Protein AF-A0A3C0ZB29-F1 (afdb_monomer_lite)

pLDDT: mean 96.33, std 2.5, range [82.5, 98.31]

Secondary structure (DSSP, 8-state):
-EEEEE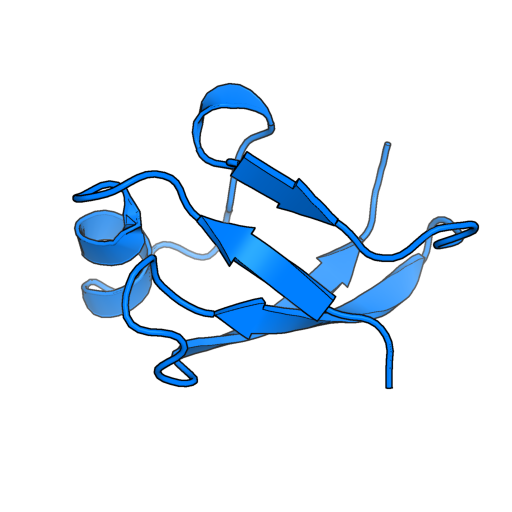PTT-SHHHHTT-----GGGEEEE-SSPPTT-EEEEE-TT--EEEEEE---

Radius of gyration: 10.12 Å; chains: 1; bounding box: 20×25×24 Å

Sequence (56 aa):
MKSVYLNKGKDKAAWQLHPWVFSGAIKSLSDKIEDGEVVGVYNAEREFIAYGLFHN

Structure (mmCIF, N/CA/C/O backbone):
data_AF-A0A3C0ZB29-F1
#
_entry.id   AF-A0A3C0ZB29-F1
#
loop_
_atom_site.group_PDB
_atom_site.id
_atom_site.type_symbol
_atom_site.label_atom_id
_atom_site.label_alt_id
_atom_site.label_comp_id
_atom_site.label_asym_id
_atom_site.label_entity_id
_atom_site.label_seq_id
_atom_site.pdbx_PDB_ins_code
_atom_site.Cartn_x
_atom_site.Cartn_y
_atom_site.Cartn_z
_atom_site.occupancy
_atom_site.B_iso_or_equiv
_atom_site.auth_seq_id
_atom_site.auth_comp_id
_atom_site.auth_asym_id
_atom_site.auth_atom_id
_atom_site.pdbx_PDB_model_num
ATOM 1 N N . MET A 1 1 ? -10.057 -3.776 -10.647 1.00 82.50 1 MET A N 1
ATOM 2 C CA . MET A 1 1 ? -8.710 -3.247 -10.351 1.00 82.50 1 MET A CA 1
ATOM 3 C C . MET A 1 1 ? -8.177 -3.977 -9.132 1.00 82.50 1 MET A C 1
ATOM 5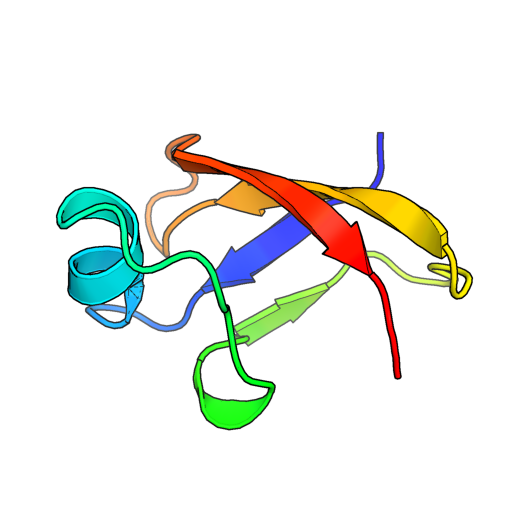 O O . MET A 1 1 ? -8.983 -4.261 -8.252 1.00 82.50 1 MET A O 1
ATOM 9 N N . LYS A 1 2 ? -6.892 -4.342 -9.086 1.00 96.50 2 LYS A N 1
ATOM 10 C CA . LYS A 1 2 ? -6.315 -5.032 -7.923 1.00 96.50 2 LYS A CA 1
ATOM 11 C C . LYS A 1 2 ? -6.215 -4.088 -6.728 1.00 96.50 2 LYS A C 1
ATOM 13 O O . LYS A 1 2 ? -6.162 -2.866 -6.886 1.00 96.50 2 LYS A O 1
ATOM 18 N N . SER A 1 3 ? -6.218 -4.653 -5.530 1.00 97.62 3 SER A N 1
ATOM 19 C CA . SER A 1 3 ? -6.262 -3.884 -4.288 1.00 97.62 3 SER A CA 1
ATOM 20 C C . SER A 1 3 ? -5.303 -4.420 -3.236 1.00 97.62 3 SER A C 1
ATOM 22 O O . SER A 1 3 ? -5.124 -5.633 -3.112 1.00 97.62 3 SER A O 1
ATOM 24 N N . VAL A 1 4 ? -4.746 -3.495 -2.459 1.00 97.75 4 VAL A N 1
ATOM 25 C CA . VAL A 1 4 ? -3.909 -3.711 -1.280 1.00 97.75 4 VAL A CA 1
ATOM 26 C C . VAL A 1 4 ? -4.635 -3.119 -0.075 1.00 97.75 4 VAL A C 1
ATOM 28 O O . VAL A 1 4 ? -5.079 -1.972 -0.112 1.00 97.75 4 VAL A O 1
ATOM 31 N N . TYR A 1 5 ? -4.751 -3.893 0.998 1.00 98.19 5 TYR A N 1
ATOM 32 C CA . TYR A 1 5 ? -5.374 -3.479 2.251 1.00 98.19 5 TYR A CA 1
ATOM 33 C C . TYR A 1 5 ? -4.313 -3.340 3.334 1.00 98.19 5 TYR A C 1
ATOM 35 O O . TYR A 1 5 ? -3.528 -4.262 3.558 1.00 98.19 5 TYR A O 1
ATOM 43 N N . LEU A 1 6 ? -4.302 -2.205 4.027 1.00 98.25 6 LEU A N 1
ATOM 44 C CA . LEU A 1 6 ? -3.348 -1.927 5.094 1.00 98.25 6 LEU A CA 1
ATOM 45 C C . LEU A 1 6 ? -3.800 -2.509 6.439 1.00 98.25 6 LEU A C 1
ATOM 47 O O . LEU A 1 6 ? -4.989 -2.648 6.737 1.00 98.25 6 LEU A O 1
ATOM 51 N N . ASN A 1 7 ? -2.825 -2.815 7.292 1.00 98.25 7 ASN A N 1
ATOM 52 C CA . ASN A 1 7 ? -3.049 -3.110 8.702 1.00 98.25 7 ASN A CA 1
ATOM 53 C C . ASN A 1 7 ? -3.657 -1.890 9.417 1.00 98.25 7 ASN A C 1
ATOM 55 O O . ASN A 1 7 ? -3.383 -0.739 9.068 1.00 98.25 7 ASN A O 1
ATOM 59 N N . LYS A 1 8 ? -4.464 -2.133 10.458 1.00 97.56 8 LYS A N 1
ATOM 60 C CA . LYS A 1 8 ? -5.110 -1.060 11.232 1.00 97.56 8 LYS A CA 1
ATOM 61 C C . LYS A 1 8 ? -4.057 -0.080 11.772 1.00 97.56 8 LYS A C 1
ATOM 63 O O . LYS A 1 8 ? -3.109 -0.497 12.434 1.00 97.56 8 LYS A O 1
ATOM 68 N N . GLY A 1 9 ? -4.229 1.212 11.489 1.00 95.38 9 GLY A N 1
ATOM 69 C CA . GLY A 1 9 ? -3.328 2.284 11.925 1.00 95.38 9 GLY A CA 1
ATOM 70 C C . GLY A 1 9 ? -2.048 2.454 11.095 1.00 95.38 9 GLY A C 1
ATOM 71 O O . GLY A 1 9 ? -1.244 3.329 11.421 1.00 95.38 9 GLY A O 1
ATOM 72 N N . LYS A 1 10 ? -1.836 1.650 10.041 1.00 97.00 10 LYS A N 1
ATOM 73 C CA . LYS A 1 10 ? -0.707 1.794 9.099 1.00 97.00 10 LYS A CA 1
ATOM 74 C C . LYS A 1 10 ? -1.014 2.705 7.904 1.00 97.00 10 LYS A C 1
ATOM 76 O O . LYS A 1 10 ? -0.145 2.941 7.076 1.00 97.00 10 LYS A O 1
ATOM 81 N N . ASP A 1 1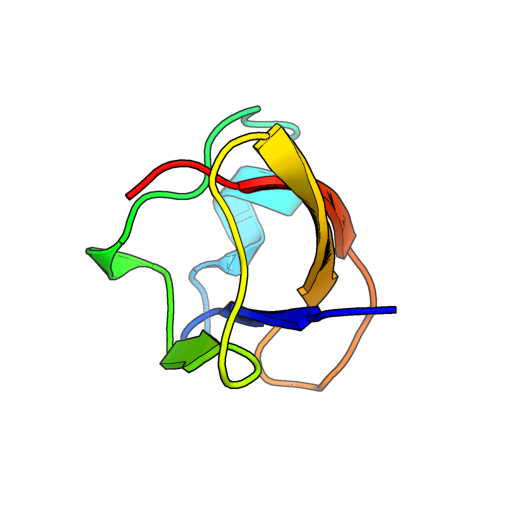1 ? -2.215 3.257 7.851 1.00 96.31 11 ASP A N 1
ATOM 82 C CA . ASP A 1 11 ? -2.691 4.243 6.882 1.00 96.31 11 ASP A CA 1
ATOM 83 C C . ASP A 1 11 ? -2.261 5.682 7.210 1.00 96.31 11 ASP A C 1
ATOM 85 O O . ASP A 1 11 ? -2.215 6.524 6.319 1.00 96.31 11 ASP A O 1
ATOM 89 N N . LYS A 1 12 ? -1.856 5.969 8.456 1.00 96.12 12 LYS A N 1
ATOM 90 C CA . LYS A 1 12 ? -1.410 7.313 8.880 1.00 96.12 12 LYS A CA 1
ATOM 91 C C . LYS A 1 12 ? -0.286 7.891 8.019 1.00 96.12 12 LYS A C 1
ATOM 93 O O . LYS A 1 12 ? -0.320 9.072 7.698 1.00 96.12 12 LYS A O 1
ATOM 98 N N . ALA A 1 13 ? 0.699 7.069 7.651 1.00 95.69 13 ALA A N 1
ATOM 99 C CA . ALA A 1 13 ? 1.808 7.510 6.807 1.00 95.69 13 ALA A CA 1
ATOM 100 C C . ALA A 1 13 ? 1.313 7.921 5.412 1.00 95.69 13 ALA A C 1
ATOM 102 O O . ALA A 1 13 ? 1.709 8.965 4.903 1.00 95.69 13 ALA A O 1
ATOM 103 N N . ALA A 1 14 ? 0.394 7.144 4.832 1.00 93.31 14 ALA A N 1
ATOM 104 C CA . ALA A 1 14 ? -0.196 7.452 3.536 1.00 93.31 14 ALA A CA 1
ATOM 105 C C . ALA A 1 14 ? -1.076 8.718 3.595 1.00 93.31 14 ALA A C 1
ATOM 107 O O . ALA A 1 14 ? -0.986 9.558 2.704 1.00 93.31 14 ALA A O 1
ATOM 108 N N . TRP A 1 15 ? -1.831 8.929 4.682 1.00 94.25 15 TRP A N 1
ATOM 109 C CA . TRP A 1 15 ? -2.568 10.182 4.917 1.00 94.25 15 TRP A CA 1
ATOM 110 C C . TRP A 1 15 ? -1.663 11.408 5.073 1.00 94.25 15 TRP A C 1
ATOM 112 O O . TRP A 1 15 ? -2.060 12.519 4.736 1.00 94.25 15 TRP A O 1
ATOM 122 N N . GLN A 1 16 ? -0.436 11.212 5.553 1.00 96.44 16 GLN A N 1
ATOM 123 C CA . GLN A 1 16 ? 0.602 12.245 5.620 1.00 96.44 16 GLN A CA 1
ATOM 124 C C . GLN A 1 16 ? 1.412 12.363 4.320 1.00 96.44 16 GLN A C 1
ATOM 126 O O . GLN A 1 16 ? 2.462 13.001 4.311 1.00 96.44 16 GLN A O 1
ATOM 131 N N . LEU A 1 17 ? 0.927 11.767 3.225 1.00 95.06 17 LEU A N 1
ATOM 132 C CA . LEU A 1 17 ? 1.541 11.803 1.897 1.00 95.06 17 LEU A CA 1
ATOM 133 C C . LEU A 1 17 ? 2.935 11.154 1.837 1.00 95.06 17 LEU A C 1
ATOM 135 O O . LEU A 1 17 ? 3.738 11.482 0.964 1.00 95.06 17 LEU A O 1
ATOM 139 N N . HIS A 1 18 ? 3.231 10.205 2.733 1.00 96.81 18 HIS A N 1
ATOM 140 C CA . HIS A 1 18 ? 4.403 9.348 2.576 1.00 96.81 18 HIS A CA 1
ATOM 141 C C . HIS A 1 18 ? 4.208 8.454 1.339 1.00 96.81 18 HIS A C 1
ATOM 143 O O . HIS A 1 18 ? 3.219 7.720 1.274 1.00 96.81 18 HIS A O 1
ATOM 149 N N . PRO A 1 19 ? 5.133 8.469 0.364 1.00 96.69 19 PRO A N 1
ATOM 150 C CA . PRO A 1 19 ? 4.885 7.877 -0.949 1.00 96.69 19 PRO A CA 1
ATOM 151 C C . PRO A 1 19 ? 4.938 6.346 -0.953 1.00 96.69 19 PRO A C 1
ATOM 153 O O . PRO A 1 19 ? 4.497 5.726 -1.918 1.00 96.69 19 PRO A O 1
ATOM 156 N N . TRP A 1 20 ? 5.512 5.721 0.081 1.00 97.12 20 TRP A N 1
ATOM 157 C CA . TRP A 1 20 ? 5.758 4.278 0.100 1.00 97.12 20 TRP A CA 1
ATOM 158 C C . TRP A 1 20 ? 4.903 3.546 1.132 1.00 97.12 20 TRP A C 1
ATOM 160 O O . TRP A 1 20 ? 4.776 3.977 2.282 1.00 97.12 20 TRP A O 1
ATOM 170 N N . VAL A 1 21 ? 4.392 2.388 0.712 1.00 97.00 21 VAL A N 1
ATOM 171 C CA . VAL A 1 21 ? 3.732 1.378 1.541 1.00 97.00 21 VAL A CA 1
ATOM 172 C C . VAL A 1 21 ? 4.635 0.148 1.571 1.00 97.00 21 VAL A C 1
ATOM 174 O O . VAL A 1 21 ? 4.833 -0.504 0.553 1.00 97.00 21 VAL A O 1
ATOM 177 N N . PHE A 1 22 ? 5.190 -0.173 2.737 1.00 96.69 22 PHE A N 1
ATOM 178 C CA . PHE A 1 22 ? 6.059 -1.341 2.903 1.00 96.69 22 PHE A CA 1
ATOM 179 C C . PHE A 1 22 ? 5.257 -2.611 3.203 1.00 96.69 22 PHE A C 1
ATOM 181 O O . PHE A 1 22 ? 4.173 -2.537 3.781 1.00 96.69 22 PHE A O 1
ATOM 188 N N . SER A 1 23 ? 5.821 -3.786 2.909 1.00 95.25 23 SER A N 1
ATOM 189 C CA . SER A 1 23 ? 5.170 -5.092 3.115 1.00 95.25 23 SER A CA 1
ATOM 190 C C . SER A 1 23 ? 4.641 -5.301 4.541 1.00 95.25 23 SER A C 1
ATOM 192 O O . SER A 1 23 ? 3.532 -5.793 4.720 1.00 95.25 23 SER A O 1
ATOM 194 N N . GLY A 1 24 ? 5.352 -4.823 5.570 1.00 96.75 24 GLY A N 1
ATOM 195 C CA . GLY A 1 24 ? 4.894 -4.883 6.969 1.00 96.75 24 GLY A CA 1
ATOM 196 C C . GLY A 1 24 ? 3.658 -4.021 7.291 1.00 96.75 24 GLY A C 1
ATOM 197 O O . GLY A 1 24 ? 3.039 -4.179 8.346 1.00 96.75 24 GLY A O 1
ATOM 198 N N . ALA A 1 25 ? 3.279 -3.095 6.407 1.00 97.44 25 ALA A N 1
ATOM 199 C CA . ALA A 1 25 ? 2.038 -2.331 6.502 1.00 97.44 25 ALA A CA 1
ATOM 200 C C . ALA A 1 25 ? 0.852 -3.040 5.832 1.00 97.44 25 ALA A C 1
ATOM 202 O O . ALA A 1 25 ? -0.287 -2.671 6.114 1.00 97.44 25 ALA A O 1
ATOM 203 N N . ILE A 1 26 ? 1.093 -4.047 4.989 1.00 97.25 26 ILE A N 1
ATOM 204 C CA . ILE A 1 26 ? 0.068 -4.738 4.205 1.00 97.25 26 ILE A CA 1
ATOM 205 C C . ILE A 1 26 ? -0.562 -5.857 5.045 1.00 97.25 26 ILE A C 1
ATOM 207 O O . ILE A 1 26 ? 0.126 -6.656 5.676 1.00 97.25 26 ILE A O 1
ATOM 211 N N . LYS A 1 27 ? -1.895 -5.900 5.064 1.00 98.12 27 LYS A N 1
ATOM 212 C CA . LYS A 1 27 ? -2.707 -6.949 5.693 1.00 98.12 27 LYS A CA 1
ATOM 213 C C . LYS A 1 27 ? -3.087 -8.034 4.694 1.00 98.12 27 LYS A C 1
ATOM 215 O O . LYS A 1 27 ? -3.027 -9.219 5.005 1.00 98.12 27 LYS A O 1
ATOM 220 N N . SER A 1 28 ? -3.543 -7.618 3.519 1.00 97.12 28 SER A N 1
ATOM 221 C CA . SER A 1 28 ? -3.933 -8.511 2.436 1.00 97.12 28 SER A CA 1
ATOM 222 C C . SER A 1 28 ? -3.833 -7.792 1.101 1.00 97.12 28 SER A C 1
ATOM 224 O O . SER A 1 28 ? -3.887 -6.565 1.023 1.00 97.12 28 SER A O 1
ATOM 226 N N . LEU A 1 29 ? -3.696 -8.572 0.042 1.00 96.19 29 LEU A N 1
ATOM 227 C CA . LEU A 1 29 ? -3.618 -8.102 -1.330 1.00 96.19 29 LEU A CA 1
ATOM 228 C C . LEU A 1 29 ? -4.450 -9.027 -2.218 1.00 96.19 29 LEU A C 1
ATOM 230 O O . LEU A 1 29 ? -4.774 -10.146 -1.824 1.00 96.19 29 LEU A O 1
ATOM 234 N N . SER A 1 30 ? -4.871 -8.529 -3.375 1.00 96.12 30 SER A N 1
ATOM 235 C CA . SER A 1 30 ? -5.559 -9.354 -4.372 1.00 96.12 30 SER A CA 1
ATOM 236 C C . SER A 1 30 ? -4.617 -10.433 -4.908 1.00 96.12 30 SER A C 1
ATOM 238 O O . SER A 1 30 ? -3.423 -10.190 -5.035 1.00 96.12 30 SER A O 1
ATOM 240 N N . ASP A 1 31 ? -5.135 -11.603 -5.272 1.00 94.00 31 ASP A N 1
ATOM 241 C CA . ASP A 1 31 ? -4.293 -12.660 -5.843 1.00 94.00 31 ASP A CA 1
ATOM 242 C C . ASP A 1 31 ? -3.717 -12.245 -7.200 1.00 94.00 31 ASP A C 1
ATOM 244 O O . ASP A 1 31 ? -4.393 -11.549 -7.961 1.00 94.00 31 ASP A O 1
ATOM 248 N N . LYS A 1 32 ? -2.521 -12.742 -7.548 1.00 93.75 32 LYS A N 1
ATOM 249 C CA . LYS A 1 32 ? -1.879 -12.548 -8.865 1.00 93.75 32 LYS A CA 1
ATOM 250 C C . LYS A 1 32 ? -1.774 -11.064 -9.256 1.00 93.75 32 LYS A C 1
ATOM 252 O O . LYS A 1 32 ? -2.373 -10.662 -10.253 1.00 93.75 32 LYS A O 1
ATOM 257 N N . ILE A 1 33 ? -1.122 -10.260 -8.420 1.00 95.50 33 ILE A N 1
ATOM 258 C CA . ILE A 1 33 ? -0.694 -8.903 -8.785 1.00 95.50 33 ILE A CA 1
ATOM 259 C C . ILE A 1 33 ? 0.700 -9.025 -9.382 1.00 95.50 33 ILE A C 1
ATOM 261 O O . ILE A 1 33 ? 1.546 -9.711 -8.807 1.00 95.50 33 ILE A O 1
ATOM 265 N N . GLU A 1 34 ? 0.914 -8.396 -10.528 1.00 96.44 34 GLU A N 1
ATOM 266 C CA . GLU A 1 34 ? 2.214 -8.382 -11.193 1.00 96.44 34 GLU A CA 1
ATOM 267 C C . GLU A 1 34 ? 3.015 -7.128 -10.821 1.00 96.44 34 GLU A C 1
ATOM 269 O O . GLU A 1 34 ? 2.463 -6.074 -10.490 1.00 96.44 34 GLU A O 1
ATOM 274 N N . ASP A 1 35 ? 4.339 -7.237 -10.875 1.00 96.50 35 ASP A N 1
ATOM 275 C CA . ASP A 1 35 ? 5.231 -6.094 -10.708 1.00 96.50 35 ASP A CA 1
ATOM 276 C C . ASP A 1 35 ? 4.955 -5.039 -11.785 1.00 96.50 35 ASP A C 1
ATOM 278 O O . ASP A 1 35 ? 4.849 -5.342 -12.973 1.00 96.50 35 ASP A O 1
ATOM 282 N N . GLY A 1 36 ? 4.835 -3.781 -11.365 1.00 96.31 36 GLY A N 1
ATOM 283 C CA . GLY A 1 36 ? 4.431 -2.691 -12.249 1.00 96.31 36 GLY A CA 1
ATOM 284 C C . GLY A 1 36 ? 2.916 -2.575 -12.462 1.00 96.31 36 GLY A C 1
ATOM 285 O O . GLY A 1 36 ? 2.478 -1.671 -13.174 1.00 96.31 36 GLY A O 1
ATOM 286 N N . GLU A 1 37 ? 2.090 -3.427 -11.846 1.00 97.12 37 GLU A N 1
ATOM 287 C CA . GLU A 1 37 ? 0.635 -3.279 -11.903 1.00 97.12 37 GLU A CA 1
ATOM 288 C C . GLU A 1 37 ? 0.157 -2.140 -10.984 1.00 97.12 37 GLU A C 1
ATOM 290 O O . GLU A 1 37 ? 0.648 -1.947 -9.865 1.00 97.12 37 GLU A O 1
ATOM 295 N N . VAL A 1 38 ? -0.831 -1.372 -11.455 1.00 97.69 38 VAL A N 1
ATOM 296 C CA . VAL A 1 38 ? -1.473 -0.321 -10.658 1.00 97.69 38 VAL A CA 1
ATOM 297 C C . VAL A 1 38 ? -2.487 -0.944 -9.704 1.00 97.69 38 VAL A C 1
ATOM 299 O O . VAL A 1 38 ? -3.440 -1.610 -10.116 1.00 97.69 38 VAL A O 1
ATOM 302 N N . VAL A 1 39 ? -2.318 -0.662 -8.416 1.00 97.94 39 VAL A N 1
ATOM 303 C CA . VAL A 1 39 ? -3.174 -1.166 -7.342 1.00 97.94 39 VAL A CA 1
ATOM 304 C C . VAL A 1 39 ? -3.865 -0.029 -6.600 1.00 97.94 39 VAL A C 1
ATOM 306 O O . VAL A 1 39 ? -3.326 1.067 -6.443 1.00 97.94 39 VAL A O 1
ATOM 309 N N . GLY A 1 40 ? -5.076 -0.295 -6.117 1.00 98.19 40 GLY A N 1
ATOM 310 C CA . GLY A 1 40 ? -5.773 0.577 -5.176 1.00 98.19 40 GLY A CA 1
ATOM 311 C C . GLY A 1 40 ? -5.344 0.254 -3.752 1.00 98.19 40 GLY A C 1
ATOM 312 O O . GLY A 1 40 ? -5.360 -0.911 -3.360 1.00 98.19 40 GLY A O 1
ATOM 313 N N . VAL A 1 41 ? -4.976 1.266 -2.977 1.00 97.88 41 VAL A N 1
ATOM 314 C CA . VAL A 1 41 ? -4.578 1.123 -1.576 1.00 97.88 41 VAL A CA 1
ATOM 315 C C . VAL A 1 41 ? -5.738 1.552 -0.686 1.00 97.88 41 VAL A C 1
ATOM 317 O O . VAL A 1 41 ? -6.267 2.656 -0.829 1.00 97.88 41 VAL A O 1
ATOM 320 N N . TYR A 1 42 ? -6.118 0.675 0.240 1.00 98.31 42 TYR A N 1
ATOM 321 C CA . TYR A 1 42 ? -7.244 0.866 1.150 1.00 98.31 42 TYR A CA 1
ATOM 322 C C . TYR A 1 42 ? -6.813 0.680 2.604 1.00 98.31 42 TYR A C 1
ATOM 324 O O . TYR A 1 42 ? -5.957 -0.157 2.905 1.00 98.31 42 TYR A O 1
ATOM 332 N N . ASN A 1 43 ? -7.427 1.418 3.530 1.00 97.88 43 ASN A N 1
ATOM 333 C CA . ASN A 1 43 ? -7.205 1.193 4.958 1.00 97.88 43 ASN A CA 1
ATOM 334 C C . ASN A 1 43 ? -7.970 -0.045 5.474 1.00 97.88 43 ASN A C 1
ATOM 336 O O . ASN A 1 43 ? -8.655 -0.761 4.734 1.00 97.88 43 ASN A O 1
ATOM 340 N N . ALA A 1 44 ? -7.859 -0.305 6.778 1.00 97.38 44 ALA A N 1
ATOM 341 C CA . ALA A 1 44 ? -8.527 -1.431 7.428 1.00 97.38 44 ALA A CA 1
ATOM 342 C C . ALA A 1 44 ? -10.067 -1.323 7.439 1.00 97.38 44 ALA A C 1
ATOM 344 O O . ALA A 1 44 ? -10.736 -2.342 7.613 1.00 97.38 44 ALA A O 1
ATOM 345 N N . GLU A 1 45 ? -10.614 -0.122 7.236 1.00 97.06 45 GLU A N 1
ATOM 346 C CA . GLU A 1 45 ? -12.051 0.177 7.147 1.00 97.06 45 GLU A CA 1
ATOM 347 C C . GLU A 1 45 ? -12.563 0.131 5.695 1.00 97.06 45 GLU A C 1
ATOM 349 O O . GLU A 1 45 ? -13.739 0.368 5.438 1.00 97.06 45 GLU A O 1
ATOM 354 N N . ARG A 1 46 ? -11.701 -0.280 4.748 1.00 96.81 46 ARG A N 1
ATOM 355 C CA . ARG A 1 46 ? -11.952 -0.317 3.295 1.00 96.81 46 ARG A CA 1
ATOM 356 C C . ARG A 1 46 ? -12.157 1.065 2.668 1.00 96.81 46 ARG A C 1
ATOM 358 O O . ARG A 1 46 ? -12.691 1.154 1.564 1.00 96.81 46 ARG A O 1
ATOM 365 N N . GLU A 1 47 ? -11.686 2.121 3.318 1.00 97.75 47 GLU A N 1
ATOM 366 C CA . GLU A 1 47 ? -11.649 3.461 2.741 1.00 97.75 47 GLU A CA 1
ATOM 367 C C . GLU A 1 47 ? -10.498 3.567 1.741 1.00 97.75 47 GLU A C 1
ATOM 369 O O . GLU A 1 47 ? -9.400 3.052 1.976 1.00 97.75 47 GLU A O 1
ATOM 374 N N . PHE A 1 48 ? -10.760 4.215 0.607 1.00 97.38 48 PHE A N 1
ATOM 375 C CA . PHE A 1 48 ? -9.755 4.449 -0.423 1.00 97.38 48 PHE A CA 1
ATOM 376 C C . PHE A 1 48 ? -8.759 5.517 0.034 1.00 97.38 48 PHE A C 1
ATOM 378 O O . PHE A 1 48 ? -9.165 6.582 0.491 1.00 97.38 48 PHE A O 1
ATOM 385 N N . ILE A 1 49 ? -7.466 5.239 -0.135 1.00 96.44 49 ILE A N 1
ATOM 386 C CA . ILE A 1 49 ? -6.393 6.178 0.204 1.00 96.44 49 ILE A CA 1
ATOM 387 C C . ILE A 1 49 ? -5.751 6.733 -1.068 1.00 96.44 49 ILE A C 1
ATOM 389 O O . ILE A 1 49 ? -5.678 7.945 -1.253 1.00 96.44 49 ILE A O 1
ATOM 393 N N . ALA A 1 50 ? -5.245 5.846 -1.929 1.00 97.19 50 ALA A N 1
ATOM 394 C CA . ALA A 1 50 ? -4.446 6.223 -3.090 1.00 97.19 50 ALA A CA 1
ATOM 395 C C . ALA A 1 50 ? -4.338 5.085 -4.113 1.00 97.19 50 ALA A C 1
ATOM 397 O O . ALA A 1 50 ? -4.669 3.930 -3.836 1.00 97.19 50 ALA A O 1
ATOM 398 N N . TYR A 1 51 ? -3.801 5.416 -5.284 1.00 97.62 51 TYR A N 1
ATOM 399 C CA . TYR A 1 51 ? -3.258 4.442 -6.226 1.00 97.62 51 TYR A CA 1
ATOM 400 C C . TYR A 1 51 ? -1.746 4.312 -6.041 1.00 97.62 51 TYR A C 1
ATOM 402 O O . TYR A 1 51 ? -1.076 5.291 -5.718 1.00 97.62 51 TYR A O 1
ATOM 410 N N . GLY A 1 52 ? -1.212 3.113 -6.261 1.00 96.69 52 GLY A N 1
ATOM 411 C CA . GLY A 1 52 ? 0.220 2.831 -6.185 1.00 96.69 52 GLY A CA 1
ATOM 412 C C . GLY A 1 52 ? 0.666 1.835 -7.249 1.00 96.69 52 GLY A C 1
ATOM 413 O O . GLY A 1 52 ? -0.159 1.137 -7.836 1.00 96.69 52 GLY A O 1
ATOM 414 N N . LEU A 1 53 ? 1.975 1.779 -7.487 1.00 97.62 53 LEU A N 1
ATOM 415 C CA . LEU A 1 53 ? 2.613 0.771 -8.330 1.00 97.62 53 LEU A CA 1
ATOM 416 C C . LE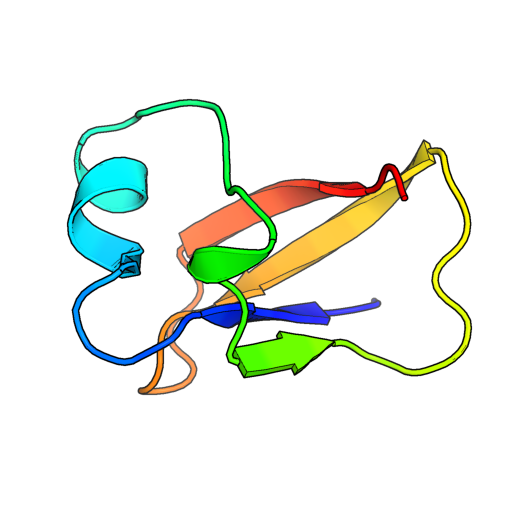U A 1 53 ? 3.097 -0.378 -7.440 1.00 97.62 53 LEU A C 1
ATOM 418 O O . LEU A 1 53 ? 3.796 -0.128 -6.457 1.00 97.62 53 LEU A O 1
ATOM 422 N N . PHE A 1 54 ? 2.712 -1.612 -7.751 1.00 97.31 54 PHE A N 1
ATOM 423 C CA . PHE A 1 54 ? 3.134 -2.780 -6.980 1.00 97.31 54 PHE A CA 1
ATOM 424 C C . PHE A 1 54 ? 4.544 -3.250 -7.373 1.00 97.31 54 PHE A C 1
ATOM 426 O O . PHE A 1 54 ? 4.912 -3.205 -8.547 1.00 97.31 54 PHE A O 1
ATOM 433 N N . HIS A 1 55 ? 5.319 -3.703 -6.385 1.00 95.38 55 HIS A N 1
ATOM 434 C CA . HIS A 1 55 ? 6.625 -4.342 -6.562 1.00 95.38 55 HIS A CA 1
ATOM 435 C C . HIS A 1 55 ? 6.862 -5.328 -5.410 1.00 95.38 55 HIS A C 1
ATOM 437 O O . HIS A 1 55 ? 6.665 -4.950 -4.249 1.00 95.38 55 HIS A O 1
ATOM 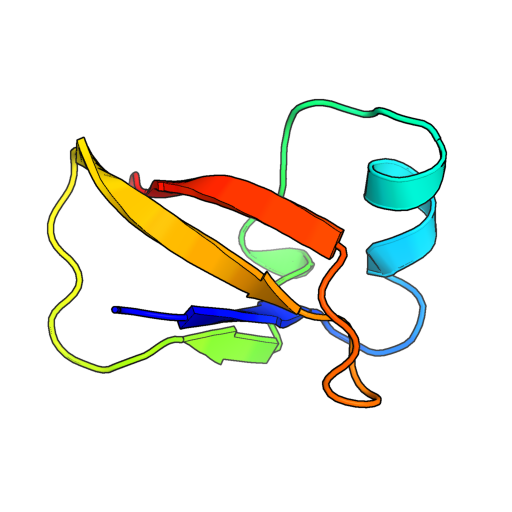443 N N . ASN A 1 56 ? 7.229 -6.570 -5.736 1.00 87.69 56 ASN A N 1
ATOM 444 C CA . ASN A 1 56 ? 7.420 -7.666 -4.780 1.00 87.69 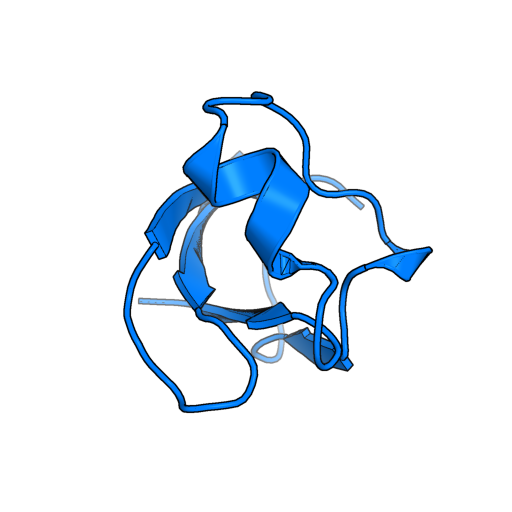56 ASN A CA 1
ATOM 445 C C . ASN A 1 56 ? 8.859 -7.807 -4.266 1.00 87.69 56 ASN A C 1
ATOM 447 O O . ASN A 1 56 ? 9.798 -7.781 -5.089 1.00 87.69 56 ASN A O 1
#

Foldseek 3Di:
DKEWEFDAPLCVCLVVVNQDDDPNRTDDIDPPDDQQDKYFYAYPVRHTRDIDGDDD